Protein AF-A0A5Q0HEM6-F1 (afdb_monomer_lite)

Organism: Saccharothrix syringae (NCBI:txid103733)

Sequence (65 aa):
MPAPHAAPSRWQVFYRVSAEVYAQVAEIDRGHHHEALYWAKREREKGEEIARQLDAESSEDGEDE

Secondary structure (DSSP, 8-state):
---TTS-HHHHHHHHHHHHHHHHHHHHH-SSSHHHHHHHHHHHHHHHHHHHHHHHHHHHHTT---

pLDDT: mean 92.59, std 13.09, range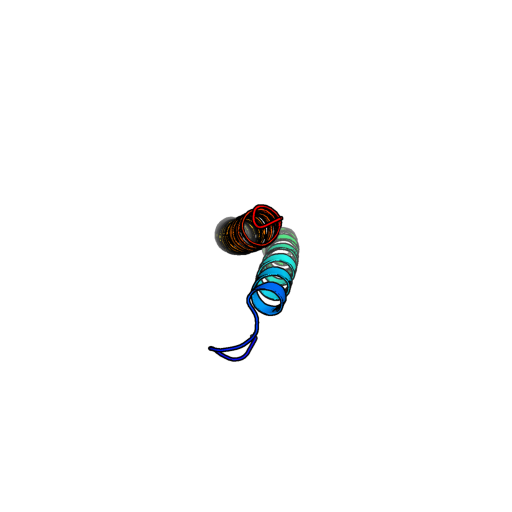 [41.91, 98.75]

InterPro domains:
  IPR048152 AMED_5909-like [NF041510] (1-53)

Structure (mmCIF, N/CA/C/O backbone):
data_AF-A0A5Q0HEM6-F1
#
_entry.id   AF-A0A5Q0HEM6-F1
#
loop_
_atom_site.group_PDB
_atom_site.id
_atom_site.type_symbol
_atom_site.label_atom_id
_atom_site.label_alt_id
_atom_site.label_comp_id
_atom_site.label_asym_id
_atom_site.label_entity_id
_atom_site.label_seq_id
_atom_site.pdbx_PDB_ins_code
_atom_site.Cartn_x
_atom_site.Cartn_y
_atom_site.Cartn_z
_atom_site.occupancy
_atom_site.B_iso_or_equiv
_atom_site.auth_seq_id
_atom_site.auth_comp_id
_atom_site.auth_asym_id
_atom_site.auth_atom_id
_atom_site.pdbx_PDB_model_num
ATOM 1 N N . MET A 1 1 ? -11.564 -1.874 -5.573 1.00 86.94 1 MET A N 1
ATOM 2 C CA . MET A 1 1 ? -11.582 -0.909 -4.455 1.00 86.94 1 MET A CA 1
ATOM 3 C C . MET A 1 1 ? -12.822 -1.175 -3.604 1.00 86.94 1 MET A C 1
ATOM 5 O O . MET A 1 1 ? -13.863 -1.441 -4.200 1.00 86.94 1 MET A O 1
ATOM 9 N N . PRO A 1 2 ? -12.725 -1.193 -2.263 1.00 95.88 2 PRO A N 1
ATOM 10 C CA . PRO A 1 2 ? -13.883 -1.300 -1.373 1.00 95.88 2 PRO A CA 1
ATOM 11 C C . PRO A 1 2 ? -14.858 -0.123 -1.542 1.00 95.88 2 PRO A C 1
ATOM 13 O O . PRO A 1 2 ? -14.495 0.920 -2.080 1.00 95.88 2 PRO A O 1
ATOM 16 N N . ALA A 1 3 ? -16.101 -0.285 -1.079 1.00 97.00 3 ALA A N 1
ATOM 17 C CA . ALA A 1 3 ? -17.054 0.823 -1.017 1.00 97.00 3 ALA A CA 1
ATOM 18 C C . ALA A 1 3 ? -16.563 1.910 -0.036 1.00 97.00 3 ALA A C 1
ATOM 20 O O . ALA A 1 3 ? -15.903 1.563 0.946 1.00 97.00 3 ALA A O 1
ATOM 21 N N . PRO A 1 4 ? -16.919 3.197 -0.229 1.00 93.19 4 PRO A N 1
ATOM 22 C CA . PRO A 1 4 ? -16.453 4.291 0.633 1.00 93.19 4 PRO A CA 1
ATOM 23 C C . PRO A 1 4 ? -16.708 4.079 2.131 1.00 93.19 4 PRO A C 1
ATOM 25 O O . PRO A 1 4 ? -15.894 4.472 2.951 1.00 93.19 4 PRO A O 1
ATOM 28 N N . HIS A 1 5 ? -17.813 3.415 2.476 1.00 94.12 5 HIS A N 1
ATOM 29 C CA . HIS A 1 5 ? -18.238 3.114 3.848 1.00 94.12 5 HIS A CA 1
ATOM 30 C C . HIS A 1 5 ? -18.001 1.642 4.237 1.00 94.12 5 HIS A C 1
ATOM 32 O O . HIS A 1 5 ? -18.631 1.129 5.159 1.00 94.12 5 HIS A O 1
ATOM 38 N N . ALA A 1 6 ? -17.154 0.915 3.501 1.00 96.69 6 ALA A N 1
ATOM 39 C CA . ALA A 1 6 ? -16.768 -0.434 3.896 1.00 96.69 6 ALA A CA 1
ATOM 40 C C . ALA A 1 6 ? -16.008 -0.409 5.232 1.00 96.69 6 ALA A C 1
ATOM 42 O O . ALA A 1 6 ? -15.304 0.554 5.525 1.00 96.69 6 ALA A O 1
ATOM 43 N N . ALA A 1 7 ? -16.115 -1.498 5.998 1.00 96.88 7 ALA A N 1
ATOM 44 C CA . ALA A 1 7 ? -15.411 -1.645 7.269 1.00 96.88 7 ALA A CA 1
ATOM 45 C C . ALA A 1 7 ? -13.895 -1.373 7.123 1.00 96.88 7 ALA A C 1
ATOM 47 O O . ALA A 1 7 ? -13.314 -1.784 6.106 1.00 96.88 7 ALA A O 1
ATOM 48 N N . PRO A 1 8 ? -13.237 -0.754 8.125 1.00 96.62 8 PRO A N 1
ATOM 49 C CA . PRO A 1 8 ? -11.812 -0.424 8.051 1.00 96.62 8 PRO A CA 1
ATOM 50 C C . PRO A 1 8 ? -10.924 -1.643 7.759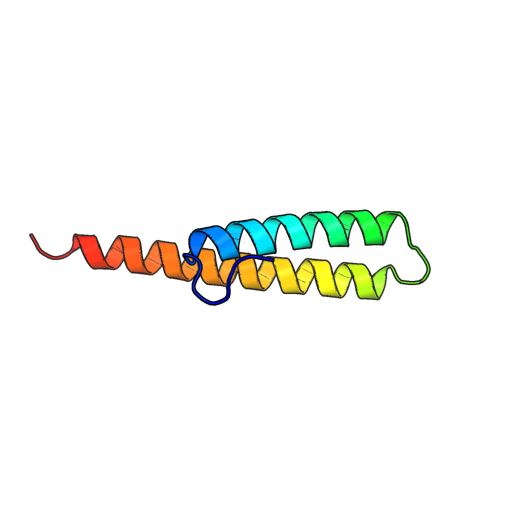 1.00 96.62 8 PRO A C 1
ATOM 52 O O . PRO A 1 8 ? -10.029 -1.568 6.920 1.00 96.62 8 PRO A O 1
ATOM 55 N N . SER A 1 9 ? -11.243 -2.819 8.309 1.00 96.62 9 SER A N 1
ATOM 56 C CA . SER A 1 9 ? -10.530 -4.077 8.021 1.00 96.62 9 SER A CA 1
ATOM 57 C C . SER A 1 9 ? -10.521 -4.452 6.531 1.00 96.62 9 SER A C 1
ATOM 59 O O . SER A 1 9 ? -9.531 -4.967 6.008 1.00 96.62 9 SER A O 1
ATOM 61 N N . ARG A 1 10 ? -11.588 -4.134 5.789 1.00 97.94 10 ARG A N 1
ATOM 62 C CA . ARG A 1 10 ? -11.650 -4.372 4.339 1.00 97.94 10 ARG A CA 1
ATOM 63 C C . ARG A 1 10 ? -10.749 -3.412 3.566 1.00 97.94 10 ARG A C 1
ATOM 65 O O . ARG A 1 10 ? -10.169 -3.802 2.551 1.00 97.94 10 ARG A O 1
ATOM 72 N N . TRP A 1 11 ? -10.625 -2.176 4.041 1.00 98.25 11 TRP A N 1
ATOM 73 C CA . TRP A 1 11 ? -9.682 -1.199 3.504 1.00 98.25 11 TRP A CA 1
ATOM 74 C C . TRP A 1 11 ? -8.234 -1.576 3.816 1.00 98.25 11 TRP A C 1
ATOM 76 O O . TRP A 1 11 ? -7.405 -1.525 2.911 1.00 98.25 11 TRP A O 1
ATOM 86 N N . GLN A 1 12 ? -7.941 -2.040 5.031 1.00 98.12 12 GLN A N 1
ATOM 87 C CA . GLN A 1 12 ? -6.619 -2.535 5.423 1.00 98.12 12 GLN A CA 1
ATOM 88 C C . GLN A 1 12 ? -6.140 -3.663 4.494 1.00 98.12 12 GLN A C 1
ATOM 90 O O . GLN A 1 12 ? -5.043 -3.587 3.937 1.00 98.12 12 GLN A O 1
ATOM 95 N N . VAL A 1 13 ? -6.986 -4.673 4.253 1.00 98.12 13 VAL A N 1
ATOM 96 C CA . VAL A 1 13 ? -6.671 -5.767 3.317 1.00 98.12 13 VAL A CA 1
ATOM 97 C C . VAL A 1 13 ? -6.460 -5.245 1.897 1.00 98.12 13 VAL A C 1
ATOM 99 O O . VAL A 1 13 ? -5.507 -5.653 1.237 1.00 98.12 13 VAL A O 1
ATOM 102 N N . PHE A 1 14 ? -7.318 -4.336 1.426 1.00 98.50 14 PHE A N 1
ATOM 103 C CA . PHE A 1 14 ? -7.172 -3.747 0.096 1.00 98.50 14 PHE A CA 1
ATOM 104 C C . PHE A 1 14 ? -5.822 -3.041 -0.067 1.00 98.50 14 PHE A C 1
ATOM 106 O O . PHE A 1 14 ? -5.109 -3.325 -1.022 1.00 98.50 14 PHE A O 1
ATOM 113 N N . TYR A 1 15 ? -5.450 -2.176 0.875 1.00 98.62 15 TYR A N 1
ATOM 114 C CA . TYR A 1 15 ? -4.188 -1.440 0.837 1.00 98.62 15 TYR A CA 1
ATOM 115 C C . TYR A 1 15 ? -2.964 -2.361 0.893 1.00 98.62 15 TYR A C 1
ATOM 117 O O . TYR A 1 15 ? -2.012 -2.162 0.137 1.00 98.62 15 TYR A O 1
ATOM 125 N N . ARG A 1 16 ? -3.018 -3.424 1.706 1.00 98.50 16 ARG A N 1
ATOM 126 C CA . ARG A 1 16 ? -1.955 -4.438 1.756 1.00 98.50 16 ARG A CA 1
ATOM 127 C C . ARG A 1 16 ? -1.770 -5.139 0.408 1.00 98.50 16 ARG A C 1
ATOM 129 O O . ARG A 1 16 ? -0.654 -5.198 -0.097 1.00 98.50 16 ARG A O 1
ATOM 136 N N . VAL A 1 17 ? -2.859 -5.621 -0.193 1.00 98.50 17 VAL A N 1
ATOM 137 C CA . VAL A 1 17 ? -2.805 -6.301 -1.498 1.00 98.50 17 VAL A CA 1
ATOM 138 C C . VAL A 1 17 ? -2.357 -5.338 -2.602 1.00 98.50 17 VAL A C 1
ATOM 140 O O . VAL A 1 17 ? -1.535 -5.706 -3.436 1.00 98.50 17 VAL A O 1
ATOM 143 N N . SER A 1 18 ? -2.832 -4.090 -2.596 1.00 98.62 18 SER A N 1
ATOM 144 C CA . SER A 1 18 ? -2.376 -3.064 -3.542 1.00 98.62 18 SER A CA 1
ATOM 145 C C . SER A 1 18 ? -0.867 -2.834 -3.446 1.00 98.62 18 SER A C 1
ATOM 147 O O . SER A 1 18 ? -0.199 -2.748 -4.476 1.00 98.62 18 SER A O 1
ATOM 149 N N . ALA A 1 19 ? -0.311 -2.785 -2.231 1.00 98.75 19 ALA A N 1
ATOM 150 C CA . ALA A 1 19 ? 1.127 -2.635 -2.031 1.00 98.75 19 ALA A CA 1
ATOM 151 C C . ALA A 1 19 ? 1.929 -3.793 -2.649 1.00 98.75 19 ALA A C 1
ATOM 153 O O . ALA A 1 19 ? 2.936 -3.554 -3.317 1.00 98.75 19 ALA A O 1
ATOM 154 N N . GLU A 1 20 ? 1.462 -5.033 -2.474 1.00 98.50 20 GLU A N 1
ATOM 155 C CA . GLU A 1 20 ? 2.078 -6.226 -3.070 1.00 98.50 20 GLU A CA 1
ATOM 156 C C . GLU A 1 20 ? 2.037 -6.183 -4.602 1.00 98.50 20 GLU A C 1
ATOM 158 O O . GLU A 1 20 ? 3.047 -6.442 -5.257 1.00 98.50 20 GLU A O 1
ATOM 163 N N . VAL A 1 21 ? 0.897 -5.795 -5.181 1.00 98.56 21 VAL A N 1
ATOM 164 C CA . VAL A 1 21 ? 0.740 -5.663 -6.637 1.00 98.56 21 VAL A CA 1
ATOM 165 C C . VAL A 1 21 ? 1.696 -4.611 -7.196 1.00 98.56 21 VAL A C 1
ATOM 167 O O . VAL A 1 21 ? 2.402 -4.882 -8.164 1.00 98.56 21 VAL A O 1
ATOM 170 N N . TYR A 1 22 ? 1.770 -3.427 -6.586 1.00 98.62 22 TYR A N 1
ATOM 171 C CA . TYR A 1 22 ? 2.684 -2.381 -7.050 1.00 98.62 22 TYR A CA 1
ATOM 172 C C . TYR A 1 22 ? 4.157 -2.776 -6.905 1.00 98.62 22 TYR A C 1
ATOM 174 O O . TYR A 1 22 ? 4.955 -2.459 -7.787 1.00 98.62 22 TYR A O 1
ATOM 182 N N . ALA A 1 23 ? 4.521 -3.515 -5.853 1.00 98.38 23 ALA A N 1
ATOM 183 C CA . ALA A 1 23 ? 5.870 -4.058 -5.716 1.00 98.38 23 ALA A CA 1
ATOM 184 C C . ALA A 1 23 ? 6.194 -5.044 -6.851 1.00 98.38 23 ALA A C 1
ATOM 186 O O . ALA A 1 23 ? 7.257 -4.950 -7.456 1.00 98.38 23 ALA A O 1
ATOM 187 N N . GLN A 1 24 ? 5.260 -5.932 -7.208 1.00 98.38 24 GLN A N 1
ATOM 188 C CA . GLN A 1 24 ? 5.432 -6.846 -8.345 1.00 98.38 24 GLN A CA 1
ATOM 189 C C . GLN A 1 24 ? 5.534 -6.102 -9.683 1.00 98.38 24 GLN A C 1
ATOM 191 O O . GLN A 1 24 ? 6.355 -6.461 -10.525 1.00 98.38 24 GLN A O 1
ATOM 196 N N . VAL A 1 25 ? 4.739 -5.046 -9.880 1.00 98.25 25 VAL A N 1
ATOM 197 C CA . VAL A 1 25 ? 4.825 -4.197 -11.078 1.00 98.25 25 VAL A CA 1
ATOM 198 C C . VAL A 1 25 ? 6.197 -3.536 -11.177 1.00 98.25 25 VAL A C 1
ATOM 200 O O . VAL A 1 25 ? 6.762 -3.513 -12.267 1.00 98.25 25 VAL A O 1
ATOM 203 N N . ALA A 1 2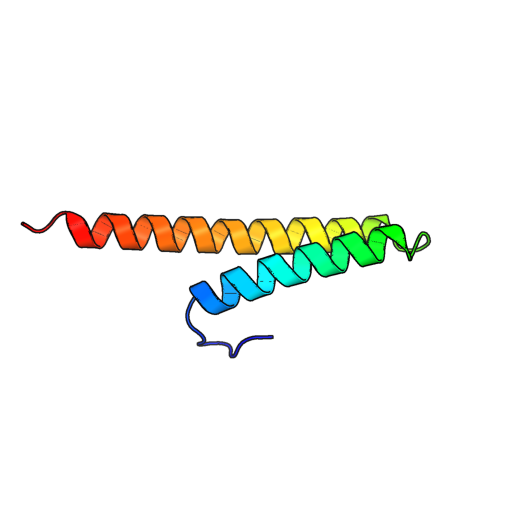6 ? 6.763 -3.061 -10.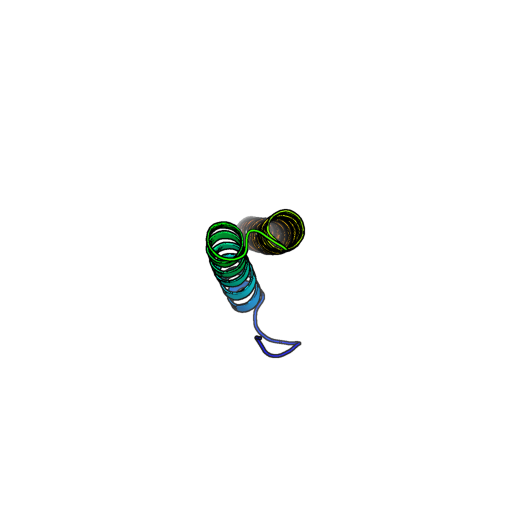064 1.00 98.19 26 ALA A N 1
ATOM 204 C CA . ALA A 1 26 ? 8.084 -2.438 -10.053 1.00 98.19 26 ALA A CA 1
ATOM 205 C C . ALA A 1 26 ? 9.200 -3.381 -10.539 1.00 98.19 26 ALA A C 1
ATOM 207 O O . ALA A 1 26 ? 10.174 -2.917 -11.130 1.00 98.19 26 ALA A O 1
ATOM 208 N N . GLU A 1 27 ? 9.065 -4.691 -10.324 1.00 97.69 27 GLU A N 1
ATOM 209 C CA . GLU A 1 27 ? 10.034 -5.684 -10.810 1.00 97.69 27 GLU A CA 1
ATOM 210 C C . GLU A 1 27 ? 9.958 -5.895 -12.332 1.00 97.69 27 GLU A C 1
ATOM 212 O O . GLU A 1 27 ? 10.966 -6.198 -12.977 1.00 97.69 27 GLU A O 1
ATOM 217 N N . ILE A 1 28 ? 8.768 -5.727 -12.918 1.00 97.94 28 ILE A N 1
ATOM 218 C CA . ILE A 1 28 ? 8.506 -5.980 -14.343 1.00 97.94 28 ILE A CA 1
ATOM 219 C C . ILE A 1 28 ? 8.717 -4.705 -15.170 1.00 97.94 28 ILE A C 1
ATOM 221 O O . ILE A 1 28 ? 9.402 -4.731 -16.195 1.00 97.94 28 ILE A O 1
ATOM 225 N N . ASP A 1 29 ? 8.146 -3.582 -14.731 1.00 95.94 29 ASP A N 1
ATOM 226 C CA . ASP A 1 29 ? 8.232 -2.294 -15.415 1.00 95.94 29 ASP A CA 1
ATOM 227 C C . ASP A 1 29 ? 9.438 -1.492 -14.921 1.00 95.94 29 ASP A C 1
ATOM 229 O O . ASP A 1 29 ? 9.363 -0.680 -13.997 1.00 95.94 29 ASP A O 1
ATOM 233 N N . ARG A 1 30 ? 10.576 -1.688 -15.590 1.00 92.44 30 ARG A N 1
ATOM 234 C CA . ARG A 1 30 ? 11.803 -0.933 -15.300 1.00 92.44 30 ARG A CA 1
ATOM 235 C C . ARG A 1 30 ? 11.718 0.550 -15.674 1.00 92.44 30 ARG A C 1
ATOM 237 O O . ARG A 1 30 ? 12.516 1.328 -15.160 1.00 92.44 30 ARG A O 1
ATOM 244 N N . GLY A 1 31 ? 10.790 0.942 -16.551 1.00 97.19 31 GLY A N 1
ATOM 245 C CA . GLY A 1 31 ? 10.593 2.336 -16.957 1.00 97.19 31 GLY A CA 1
ATOM 246 C C . GLY A 1 31 ? 9.893 3.163 -15.879 1.00 97.19 31 GLY A C 1
ATOM 247 O O . GLY A 1 31 ? 10.253 4.319 -15.669 1.00 97.19 31 GLY A O 1
ATOM 248 N N . HIS A 1 32 ? 8.968 2.542 -15.143 1.00 97.81 32 HIS A N 1
ATOM 249 C CA . HIS A 1 32 ? 8.229 3.167 -14.038 1.00 97.81 32 HIS A CA 1
ATOM 250 C C . HIS A 1 32 ? 8.558 2.557 -12.672 1.00 97.81 32 HIS A C 1
ATOM 252 O O . HIS A 1 32 ? 7.818 2.755 -11.712 1.00 97.81 32 HIS A O 1
ATOM 258 N N . HIS A 1 33 ? 9.684 1.852 -12.549 1.00 97.75 33 HIS A N 1
ATOM 259 C CA . HIS A 1 33 ? 10.088 1.140 -11.334 1.00 97.75 33 HIS A CA 1
ATOM 260 C C . HIS A 1 33 ? 9.956 1.996 -10.066 1.00 97.75 33 HIS A C 1
ATOM 262 O O . HIS A 1 33 ? 9.326 1.593 -9.091 1.00 97.75 33 HIS A O 1
ATOM 268 N N . HIS A 1 34 ? 10.504 3.213 -10.087 1.00 97.94 34 HIS A N 1
ATOM 269 C CA . HIS A 1 34 ? 10.465 4.108 -8.930 1.00 97.94 34 HIS A CA 1
ATOM 270 C C . HIS A 1 34 ? 9.061 4.627 -8.612 1.00 97.94 34 HIS A C 1
ATOM 272 O O . HIS A 1 34 ? 8.731 4.808 -7.441 1.00 97.94 34 HIS A O 1
ATOM 278 N N . GLU A 1 35 ? 8.226 4.839 -9.629 1.00 98.38 35 GLU A N 1
ATOM 279 C CA . GLU A 1 35 ? 6.833 5.233 -9.432 1.00 98.38 35 GLU A CA 1
ATOM 280 C C . GLU A 1 35 ? 6.020 4.075 -8.840 1.00 98.38 35 GLU A C 1
ATOM 282 O O . GLU A 1 35 ? 5.294 4.259 -7.863 1.00 98.38 35 GLU A O 1
ATOM 287 N N . ALA A 1 36 ? 6.198 2.860 -9.356 1.00 98.44 36 ALA A N 1
ATOM 288 C CA . ALA A 1 36 ? 5.564 1.666 -8.813 1.00 98.44 36 ALA A CA 1
ATOM 289 C C . ALA A 1 36 ? 6.000 1.405 -7.359 1.00 98.44 36 ALA A C 1
ATOM 291 O O . ALA A 1 36 ? 5.152 1.151 -6.504 1.00 98.44 36 ALA A O 1
ATOM 292 N N . LEU A 1 37 ? 7.286 1.573 -7.025 1.00 98.56 37 LEU A N 1
ATOM 293 C CA . LEU A 1 37 ? 7.755 1.493 -5.635 1.00 98.56 37 LEU A CA 1
ATOM 294 C C . LEU A 1 37 ? 7.172 2.592 -4.740 1.00 98.56 37 LEU A C 1
ATOM 296 O O . LEU A 1 37 ? 6.867 2.329 -3.574 1.00 98.56 37 LEU A O 1
ATOM 300 N N . TYR A 1 38 ? 7.003 3.810 -5.260 1.00 98.44 38 TYR A N 1
ATOM 301 C CA . TYR A 1 38 ? 6.335 4.883 -4.527 1.00 98.44 38 TYR A CA 1
ATOM 302 C C . TYR A 1 38 ? 4.900 4.483 -4.162 1.00 98.44 38 TYR A C 1
ATOM 304 O O . TYR A 1 38 ? 4.514 4.583 -2.993 1.00 98.44 38 TYR A O 1
ATOM 312 N N . TRP A 1 39 ? 4.133 3.968 -5.127 1.00 98.62 39 TRP A N 1
ATOM 313 C CA . TRP A 1 39 ? 2.772 3.497 -4.877 1.00 98.62 39 TRP A CA 1
ATOM 314 C C . TRP A 1 39 ? 2.748 2.315 -3.907 1.00 98.62 39 TRP A C 1
ATOM 316 O O . TRP A 1 39 ? 1.971 2.338 -2.956 1.00 98.62 39 TRP A O 1
ATOM 326 N N . ALA A 1 40 ? 3.651 1.344 -4.058 1.00 98.69 40 ALA A N 1
ATOM 327 C CA . ALA A 1 40 ? 3.763 0.215 -3.136 1.00 98.69 40 ALA A CA 1
ATOM 328 C C . ALA A 1 40 ? 3.980 0.676 -1.687 1.00 98.69 40 ALA A C 1
ATOM 330 O O . ALA A 1 40 ? 3.287 0.231 -0.769 1.00 98.69 40 ALA A O 1
ATOM 331 N N . LYS A 1 41 ? 4.910 1.618 -1.483 1.00 98.75 41 LYS A N 1
ATOM 332 C CA . LYS A 1 41 ? 5.194 2.187 -0.164 1.00 98.75 41 LYS A CA 1
ATOM 333 C C . LYS A 1 41 ? 3.976 2.913 0.407 1.00 98.75 41 LYS A C 1
ATOM 335 O O . LYS A 1 41 ? 3.594 2.640 1.541 1.00 98.75 41 LYS A O 1
ATOM 340 N N . ARG A 1 42 ? 3.357 3.795 -0.378 1.00 98.69 42 ARG A N 1
ATOM 341 C CA . ARG A 1 42 ? 2.198 4.583 0.057 1.00 98.69 42 ARG A CA 1
ATOM 342 C C . ARG A 1 42 ? 1.012 3.700 0.446 1.00 98.69 42 ARG A C 1
ATOM 344 O O . ARG A 1 42 ? 0.357 3.960 1.451 1.00 98.69 42 ARG A O 1
ATOM 351 N N . GLU A 1 43 ? 0.707 2.682 -0.354 1.00 98.69 43 GLU A N 1
ATOM 352 C CA . GLU A 1 43 ? -0.405 1.775 -0.062 1.00 98.69 43 GLU A CA 1
ATOM 353 C C . GLU A 1 43 ? -0.108 0.944 1.195 1.00 98.69 43 GLU A C 1
ATOM 355 O O . GLU A 1 43 ? -0.990 0.787 2.038 1.00 98.69 43 GLU A O 1
ATOM 360 N N . ARG A 1 44 ? 1.144 0.510 1.402 1.00 98.75 44 ARG A N 1
ATOM 361 C CA . ARG A 1 44 ? 1.543 -0.170 2.642 1.00 98.75 44 ARG A CA 1
ATOM 362 C C . ARG A 1 44 ? 1.347 0.720 3.870 1.00 98.75 44 ARG A C 1
ATOM 364 O O . ARG A 1 44 ? 0.720 0.281 4.827 1.00 98.75 44 ARG A O 1
ATOM 371 N N . GLU A 1 45 ? 1.826 1.963 3.824 1.00 98.69 45 GLU A N 1
ATOM 372 C CA . GLU A 1 45 ? 1.701 2.921 4.934 1.00 98.69 45 GLU A CA 1
ATOM 373 C C . GLU A 1 45 ? 0.235 3.145 5.335 1.00 98.69 45 GLU A C 1
ATOM 375 O O . GLU A 1 45 ? -0.083 3.156 6.524 1.00 98.69 45 GLU A O 1
ATOM 380 N N . LYS A 1 46 ? -0.675 3.228 4.357 1.00 98.31 46 LYS A N 1
ATOM 381 C CA . LYS A 1 46 ? -2.118 3.323 4.620 1.00 98.31 46 LYS A CA 1
ATOM 382 C C . LYS A 1 46 ? -2.699 2.067 5.258 1.00 98.31 46 LYS A C 1
ATOM 384 O O . LYS A 1 46 ? -3.516 2.160 6.169 1.00 98.31 46 LYS A O 1
ATOM 389 N N . GLY A 1 47 ? -2.311 0.889 4.771 1.00 98.25 47 GLY A N 1
ATOM 390 C CA . GLY A 1 47 ? -2.751 -0.377 5.358 1.00 98.25 47 GLY A CA 1
ATOM 391 C C . GLY A 1 47 ? -2.292 -0.522 6.811 1.00 98.25 47 GLY A C 1
ATOM 392 O O . GLY A 1 47 ? -3.072 -0.946 7.661 1.00 98.25 47 GLY A O 1
ATOM 393 N N . GLU A 1 48 ? -1.053 -0.123 7.100 1.00 98.38 48 GLU A N 1
ATOM 394 C CA . GLU A 1 48 ? -0.482 -0.115 8.451 1.00 98.38 48 GLU A CA 1
ATOM 395 C C . GLU A 1 48 ? -1.154 0.913 9.371 1.00 98.38 48 GLU A C 1
ATOM 397 O O . GLU A 1 48 ? -1.347 0.640 10.552 1.00 98.38 48 GLU A O 1
ATOM 402 N N . GLU A 1 49 ? -1.529 2.085 8.856 1.00 98.31 49 GLU A N 1
ATOM 403 C CA . GLU A 1 49 ? -2.267 3.088 9.628 1.00 98.31 49 GLU A CA 1
ATOM 404 C C . GLU A 1 49 ? -3.629 2.568 10.086 1.00 98.31 49 GLU A C 1
ATOM 406 O O . GLU A 1 49 ? -3.955 2.673 11.266 1.00 98.31 49 GLU A O 1
ATOM 411 N N . ILE A 1 50 ? -4.383 1.932 9.188 1.00 97.81 50 ILE A N 1
ATOM 412 C CA . ILE A 1 50 ? -5.680 1.344 9.541 1.00 97.81 50 ILE A CA 1
ATOM 413 C C . ILE A 1 50 ? -5.505 0.169 10.507 1.00 97.81 50 ILE A C 1
ATOM 415 O O . ILE A 1 50 ? -6.313 0.003 11.413 1.00 97.81 50 ILE A O 1
ATOM 419 N N . ALA A 1 51 ? -4.449 -0.637 10.349 1.00 97.19 51 ALA A N 1
ATOM 42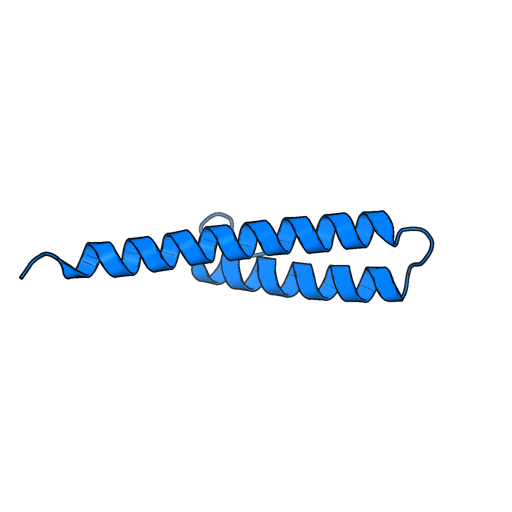0 C CA . ALA A 1 51 ? -4.147 -1.703 11.304 1.00 97.19 51 ALA A CA 1
ATOM 421 C C . ALA A 1 51 ? -3.937 -1.139 12.719 1.00 97.19 51 ALA A C 1
ATOM 423 O O . ALA A 1 51 ? -4.568 -1.612 13.656 1.00 97.19 51 ALA A O 1
ATOM 424 N N . ARG A 1 52 ? -3.145 -0.065 12.855 1.00 97.69 52 ARG A N 1
ATOM 425 C CA . ARG A 1 52 ? -2.937 0.612 14.145 1.00 97.69 52 ARG A CA 1
ATOM 426 C C . ARG A 1 52 ? -4.233 1.167 14.741 1.00 97.69 52 ARG A C 1
ATOM 428 O O . ARG A 1 52 ? -4.396 1.115 15.952 1.00 97.69 52 ARG A O 1
ATOM 435 N N . GLN A 1 53 ? -5.132 1.701 13.912 1.00 96.12 53 GLN A N 1
ATOM 436 C CA . GLN A 1 53 ? -6.440 2.192 14.364 1.00 96.12 53 GLN A CA 1
ATOM 437 C C . GLN A 1 53 ? -7.317 1.052 14.896 1.00 96.12 53 GLN A C 1
ATOM 439 O O . GLN A 1 53 ? -7.868 1.171 15.981 1.00 96.12 53 GLN A O 1
ATOM 444 N N . LEU A 1 54 ? -7.381 -0.073 14.177 1.00 94.94 54 LEU A N 1
ATOM 445 C CA . LEU A 1 54 ? -8.137 -1.256 14.602 1.00 94.94 54 LEU A CA 1
ATOM 446 C C . LEU A 1 54 ? -7.596 -1.864 15.906 1.00 94.94 54 LEU A C 1
ATOM 448 O O . LEU A 1 54 ? -8.377 -2.299 16.751 1.00 94.94 54 LEU A O 1
ATOM 452 N N . ASP A 1 55 ? -6.271 -1.891 16.070 1.00 94.75 55 ASP A N 1
ATOM 453 C CA . ASP A 1 55 ? -5.623 -2.381 17.291 1.00 94.75 55 ASP A CA 1
ATOM 454 C C . ASP A 1 55 ? -5.915 -1.461 18.492 1.00 94.75 55 ASP A C 1
ATOM 456 O O . ASP A 1 55 ? -6.138 -1.948 19.602 1.00 94.75 55 ASP A O 1
ATOM 460 N N . ALA A 1 56 ? -5.947 -0.139 18.273 1.00 92.81 56 ALA A N 1
ATOM 461 C CA . ALA A 1 56 ? -6.315 0.840 19.295 1.00 92.81 56 ALA A CA 1
ATOM 462 C C . ALA A 1 56 ? -7.787 0.694 19.720 1.00 92.8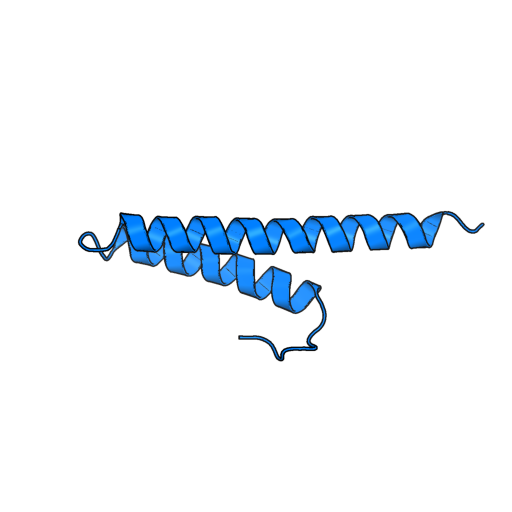1 56 ALA A C 1
ATOM 464 O O . ALA A 1 56 ? -8.045 0.533 20.909 1.00 92.81 56 ALA A O 1
ATOM 465 N N . GLU A 1 57 ? -8.722 0.628 18.763 1.00 87.06 57 GLU A N 1
ATOM 466 C CA . GLU A 1 57 ? -10.159 0.436 19.038 1.00 87.06 57 GLU A CA 1
ATOM 467 C C . GLU A 1 57 ? -10.418 -0.869 19.812 1.00 87.06 57 GLU A C 1
ATOM 469 O O . GLU A 1 57 ? -11.176 -0.896 20.777 1.00 87.06 57 GLU A O 1
ATOM 474 N N . SER A 1 58 ? -9.715 -1.949 19.452 1.00 79.69 58 SER A N 1
ATOM 475 C CA . SER A 1 58 ? -9.825 -3.242 20.148 1.00 79.69 58 SER A CA 1
ATOM 476 C C . SER A 1 58 ? -9.278 -3.213 21.583 1.00 79.69 58 SER A C 1
ATOM 478 O O . SER A 1 58 ? -9.582 -4.113 22.364 1.00 79.69 58 SER A O 1
ATOM 480 N N . SER A 1 59 ? -8.436 -2.229 21.915 1.00 74.00 59 SER A N 1
ATOM 481 C CA . SER A 1 59 ? -7.842 -2.067 23.248 1.00 74.00 59 SER A CA 1
ATOM 482 C C . SER A 1 59 ? -8.690 -1.164 24.152 1.00 74.00 59 SER A C 1
ATOM 484 O O . SER A 1 59 ? -8.682 -1.356 25.363 1.00 74.00 59 SER A O 1
ATOM 486 N N . GLU A 1 60 ? -9.431 -0.214 23.576 1.00 64.50 60 GLU A N 1
ATOM 487 C CA . GLU A 1 60 ? -10.322 0.706 24.302 1.00 64.50 60 GLU A CA 1
ATOM 488 C C . GLU A 1 60 ? -11.637 0.030 24.738 1.00 64.50 60 GLU A C 1
ATOM 490 O O . GLU A 1 60 ? -12.136 0.311 25.824 1.00 64.50 60 GLU A O 1
ATOM 495 N N . ASP A 1 61 ? -12.153 -0.932 23.965 1.00 59.53 61 ASP A N 1
ATOM 496 C CA . ASP A 1 61 ? -13.366 -1.707 24.301 1.00 59.53 61 ASP A CA 1
ATOM 497 C C . ASP A 1 61 ? -13.180 -2.700 25.480 1.00 59.53 61 ASP A C 1
ATOM 499 O O . ASP A 1 61 ? -14.120 -3.402 25.858 1.00 59.53 61 ASP A O 1
ATOM 503 N N . GLY A 1 62 ? -11.974 -2.803 26.055 1.00 57.91 62 GLY A N 1
ATOM 504 C CA . GLY A 1 62 ? -11.616 -3.786 27.087 1.00 57.91 62 GLY A CA 1
ATOM 505 C C . GLY A 1 62 ? -11.415 -3.248 28.510 1.00 57.91 62 GLY A C 1
ATOM 506 O O . GLY A 1 62 ? -11.075 -4.043 29.385 1.00 57.91 62 GLY A O 1
ATOM 507 N N . GLU A 1 63 ? -11.575 -1.943 28.761 1.00 55.97 63 GLU A N 1
ATOM 508 C CA . GLU A 1 63 ? -11.261 -1.316 30.065 1.00 55.97 63 GLU A CA 1
ATOM 509 C C . GLU A 1 63 ? -12.483 -1.007 30.961 1.00 55.97 63 GLU A C 1
ATOM 511 O O . GLU A 1 63 ? -12.309 -0.501 32.070 1.00 55.97 63 GLU A O 1
ATOM 516 N N . ASP A 1 64 ? -13.701 -1.378 30.552 1.00 46.78 64 ASP A N 1
ATOM 517 C CA . ASP A 1 64 ? -14.929 -1.234 31.354 1.00 46.78 64 ASP A CA 1
ATOM 518 C C . ASP A 1 64 ? -15.377 -2.581 31.988 1.00 46.78 64 ASP A C 1
ATOM 520 O O . ASP A 1 64 ? -16.388 -3.159 31.582 1.00 46.78 64 ASP A O 1
ATOM 524 N N . GLU A 1 65 ? -14.656 -3.095 32.997 1.00 41.91 65 GLU A N 1
ATOM 525 C CA . GLU A 1 65 ? -15.143 -4.151 33.925 1.00 41.91 65 GLU A CA 1
ATOM 526 C C . GLU A 1 65 ? -14.936 -3.789 35.406 1.00 41.91 65 GLU A C 1
ATOM 528 O O . GLU A 1 65 ? -13.812 -3.387 35.792 1.00 41.91 65 GLU A O 1
#

Radius of gyration: 15.2 Å; chains: 1; bounding box: 30×12×51 Å

Foldseek 3Di:
DDDPPDDLLVLLVVLQVQLVVLCVVLVVDVVCNVVSNVSSVVSNVSSVVSVVVVVVVVVVVPPDD